Protein 9CFS (pdb70)

Radius of gyration: 19.37 Å; Cα contacts (8 Å, |Δi|>4): 186; chains: 2; bounding box: 60×43×32 Å

Secondary structure (DSSP, 8-state):
--HHHHHHHHHHHHHHHHHHHHHHHHHHHHHHHHHHHHHHHHTT-HHHHHHHHHHHHHHHHHHHHHHHHHHHHHHHHHHHHHHH-/--HHHHHHHHHHHHHHHHHHHHHHHHHHHHHHHHHHHHHHHHTT-HHHHHHHHHHHHHHHHHHHHHHHHHHHHHHHHHHHHHHH-

Nearest PDB structures (foldseek):
  6zw6-assembly1_A  TM=8.889E-01  e=9.872E-01  Nostoc punctiforme
  6zw5-assembly1_A  TM=7.108E-01  e=6.850E-01  Nostoc punctiforme
  7zcg-assembly1_A  TM=7.992E-01  e=2.316E+00  Homo sapiens
  8qhv-assembly1_0  TM=6.972E-01  e=2.050E+00  Synechocystis sp. PCC 6803
  6zw6-assembly1_A  TM=8.905E-01  e=3.122E-01  Nostoc punctiforme

Structure (mmCIF, N/CA/C/O backbone):
data_9CFS
#
_entry.id   9CFS
#
_cell.length_a   4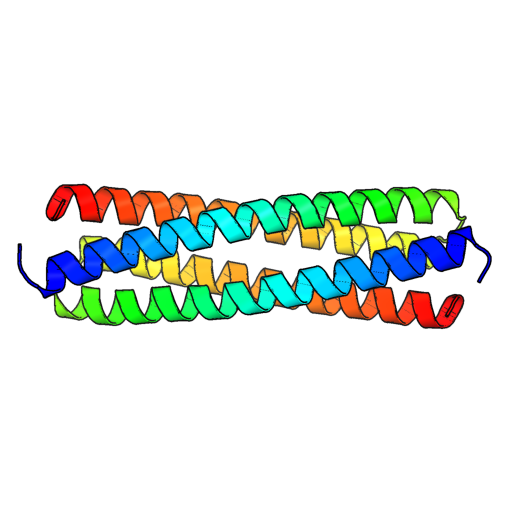3.253
_cell.length_b   43.253
_cell.length_c   84.158
_cell.angle_alpha   90.00
_cell.angle_beta   90.00
_cell.angle_gamma   120.00
#
_symmetry.space_group_name_H-M   'P 32'
#
loop_
_entity.id
_entity.type
_entity.pdbx_description
1 polymer 'Long regulatory protein rop'
2 non-polymer 'NICKEL (II) ION'
3 water water
#
loop_
_atom_site.group_PDB
_atom_site.id
_atom_site.type_symbol
_atom_site.label_atom_id
_atom_site.label_alt_id
_atom_site.label_comp_id
_atom_site.label_asym_id
_atom_site.label_entity_id
_atom_site.label_seq_id
_atom_site.pdbx_PDB_ins_code
_atom_site.Cartn_x
_atom_site.Cartn_y
_atom_site.Cartn_z
_atom_site.occupancy
_atom_site.B_iso_or_equiv
_atom_site.auth_seq_id
_atom_site.auth_comp_id
_atom_site.auth_asym_id
_atom_site.auth_atom_id
_atom_site.pdbx_PDB_model_num
ATOM 1 N N . GLY A 1 9 ? 36.936 18.244 -11.088 1.00 34.96 1 GLY A N 1
ATOM 2 C CA . GLY A 1 9 ? 35.935 18.649 -10.047 1.00 34.85 1 GLY A CA 1
ATOM 3 C C . GLY A 1 9 ? 36.424 18.445 -8.602 1.00 33.60 1 GLY A C 1
ATOM 4 O O . GLY A 1 9 ? 37.332 17.646 -8.313 1.00 34.76 1 GLY A O 1
ATOM 5 N N . THR A 1 10 ? 35.903 19.267 -7.691 1.00 29.04 2 THR A N 1
ATOM 6 C CA . THR A 1 10 ? 36.480 19.110 -6.367 1.00 28.07 2 THR A CA 1
ATOM 7 C C . THR A 1 10 ? 35.881 17.857 -5.717 1.00 26.61 2 THR A C 1
ATOM 8 O O . THR A 1 10 ? 34.831 17.321 -6.123 1.00 25.37 2 THR A O 1
ATOM 12 N N . PRO A 1 11 ? 36.528 17.309 -4.670 1.00 26.30 3 PRO A N 1
ATOM 13 C CA . PRO A 1 11 ? 35.889 16.188 -3.969 1.00 26.27 3 PRO A CA 1
ATOM 14 C C . PRO A 1 11 ? 34.478 16.567 -3.518 1.00 25.39 3 PRO A C 1
ATOM 15 O O . PRO A 1 11 ? 33.541 15.775 -3.613 1.00 24.89 3 PRO A O 1
ATOM 19 N N . GLU A 1 12 ? 34.322 17.812 -3.068 1.00 26.57 4 GLU A N 1
ATOM 20 C CA . GLU A 1 12 ? 33.034 18.236 -2.538 1.00 25.39 4 GLU A CA 1
ATOM 21 C C . GLU A 1 12 ? 31.975 18.365 -3.628 1.00 24.36 4 GLU A C 1
ATOM 22 O O . GLU A 1 12 ? 30.823 17.964 -3.414 1.00 22.88 4 GLU A O 1
ATOM 28 N N . GLU A 1 13 ? 32.383 18.922 -4.760 1.00 22.92 5 GLU A N 1
ATOM 29 C CA . GLU A 1 13 ? 31.408 19.064 -5.851 1.00 24.71 5 GLU A CA 1
ATOM 30 C C . GLU A 1 13 ? 30.955 17.684 -6.302 1.00 24.10 5 GLU A C 1
ATOM 31 O O . GLU A 1 13 ? 29.770 17.469 -6.520 1.00 23.81 5 GLU A O 1
ATOM 37 N N . LYS A 1 14 ? 31.893 16.737 -6.382 1.00 24.67 6 LYS A N 1
ATOM 38 C CA . LYS A 1 14 ? 31.589 15.384 -6.809 1.00 26.60 6 LYS A CA 1
ATOM 39 C C . LYS A 1 14 ? 30.646 14.751 -5.798 1.00 25.60 6 LYS A C 1
ATOM 40 O O . LYS A 1 14 ? 29.716 14.077 -6.176 1.00 25.14 6 LYS A O 1
ATOM 43 N N . GLN A 1 15 ? 30.843 15.079 -4.515 1.00 25.61 7 GLN A N 1
ATOM 44 C CA . GLN A 1 15 ? 30.057 14.496 -3.438 1.00 25.94 7 GLN A CA 1
ATOM 45 C C . GLN A 1 15 ? 28.631 15.004 -3.588 1.00 23.07 7 GLN A C 1
ATOM 46 O O . GLN A 1 15 ? 27.688 14.225 -3.505 1.00 25.77 7 GLN A O 1
ATOM 52 N N . ALA A 1 16 ? 28.491 16.320 -3.821 1.00 23.29 8 ALA A N 1
ATOM 53 C CA . ALA A 1 16 ? 27.149 16.888 -3.913 1.00 21.49 8 ALA A CA 1
ATOM 54 C C . ALA A 1 16 ? 26.404 16.365 -5.141 1.00 21.48 8 ALA A C 1
ATOM 55 O O . ALA A 1 16 ? 25.189 16.157 -5.061 1.00 19.83 8 ALA A O 1
ATOM 57 N N . LEU A 1 17 ? 27.130 16.114 -6.251 1.00 22.27 9 LEU A N 1
ATOM 58 C CA . LEU A 1 17 ? 26.564 15.553 -7.470 1.00 23.11 9 LEU A CA 1
ATOM 59 C C . LEU A 1 17 ? 25.951 14.198 -7.132 1.00 23.64 9 LEU A C 1
ATOM 60 O O . LEU A 1 17 ? 24.810 13.919 -7.492 1.00 22.99 9 LEU A O 1
ATOM 65 N N . GLN A 1 18 ? 26.711 13.375 -6.382 1.00 23.61 10 GLN A N 1
ATOM 66 C CA . GLN A 1 18 ? 26.246 12.039 -6.052 1.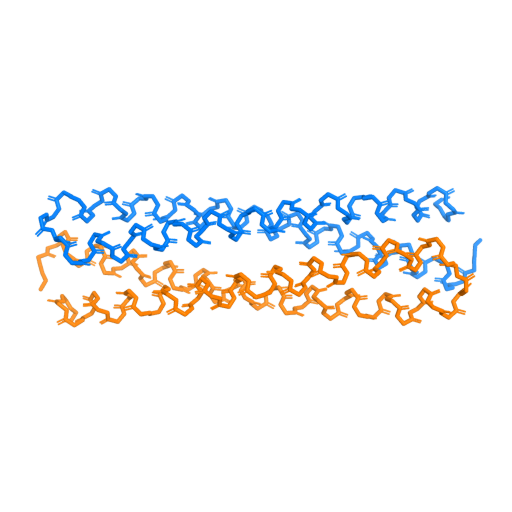00 24.11 10 GLN A CA 1
ATOM 67 C C . GLN A 1 18 ? 25.083 12.095 -5.066 1.00 22.14 10 GLN A C 1
ATOM 68 O O . GLN A 1 18 ? 24.188 11.229 -5.181 1.00 22.21 10 GLN A O 1
ATOM 74 N N . MET A 1 19 ? 25.095 13.069 -4.124 1.00 21.15 11 MET A N 1
ATOM 75 C CA . MET A 1 19 ? 23.977 13.194 -3.187 1.00 22.29 11 MET A CA 1
ATOM 76 C C . MET A 1 19 ? 22.721 13.531 -4.015 1.00 20.98 11 MET A C 1
ATOM 77 O O . MET A 1 19 ? 21.633 13.008 -3.766 1.00 22.29 11 MET A O 1
ATOM 82 N N . ALA A 1 20 ? 22.877 14.383 -5.030 1.00 20.30 12 ALA A N 1
ATOM 83 C CA . ALA A 1 20 ? 21.693 14.779 -5.816 1.00 19.44 12 ALA A CA 1
ATOM 84 C C . ALA A 1 20 ? 21.143 13.573 -6.571 1.00 19.01 12 ALA A C 1
ATOM 85 O O . ALA A 1 20 ? 19.923 13.363 -6.701 1.00 20.15 12 ALA A O 1
ATOM 87 N N . LYS A 1 21 ? 22.032 12.718 -7.047 1.00 19.66 13 LYS A N 1
ATOM 88 C CA . LYS A 1 21 ? 21.556 11.577 -7.819 1.00 21.87 13 LYS A CA 1
ATOM 89 C C . LYS A 1 21 ? 20.838 10.577 -6.925 1.00 21.13 13 LYS A C 1
ATOM 90 O O . LYS A 1 21 ? 19.795 10.015 -7.301 1.00 20.39 13 LYS A O 1
ATOM 96 N N . GLN A 1 22 ? 21.359 10.398 -5.711 1.00 22.31 14 GLN A N 1
ATOM 97 C CA . GLN A 1 22 ? 20.665 9.558 -4.733 1.00 23.21 14 GLN A CA 1
ATOM 98 C C . GLN A 1 22 ? 19.279 10.071 -4.309 1.00 21.81 14 GLN A C 1
ATOM 99 O O . GLN A 1 22 ? 18.332 9.257 -4.106 1.00 22.44 14 GLN A O 1
ATOM 102 N N . ILE A 1 23 ? 19.108 11.380 -4.185 1.00 21.11 15 ILE A N 1
ATOM 103 C CA . ILE A 1 23 ? 17.833 11.985 -3.768 1.00 20.26 15 ILE A CA 1
ATOM 104 C C . ILE A 1 23 ? 16.842 11.700 -4.898 1.00 19.90 15 ILE A C 1
ATOM 105 O O . ILE A 1 23 ? 15.681 11.352 -4.607 1.00 18.43 15 ILE A O 1
ATOM 110 N N . LYS A 1 24 ? 17.310 11.801 -6.165 1.00 21.80 16 LYS A N 1
ATOM 111 C CA . LYS A 1 24 ? 16.422 11.617 -7.324 1.00 21.16 16 LYS A CA 1
ATOM 112 C C . LYS A 1 24 ? 15.937 10.174 -7.360 1.00 22.16 16 LYS A C 1
ATOM 113 O O . LYS A 1 24 ? 14.769 9.923 -7.602 1.00 21.78 16 LYS A O 1
ATOM 119 N N . GLN A 1 25 ? 16.823 9.234 -7.044 1.00 22.52 17 GLN A N 1
ATOM 120 C CA . GLN A 1 25 ? 16.497 7.822 -7.041 1.00 25.10 17 GLN A CA 1
ATOM 121 C C . GLN A 1 25 ? 15.470 7.543 -5.978 1.00 22.65 17 GLN A C 1
ATOM 122 O O . GLN A 1 25 ? 14.452 6.847 -6.257 1.00 24.09 17 GLN A O 1
ATOM 128 N N . GLN A 1 26 ? 15.758 8.002 -4.756 1.00 23.35 18 GLN A N 1
ATOM 129 C CA . GLN A 1 26 ? 14.814 7.731 -3.684 1.00 24.00 18 GLN A CA 1
ATOM 130 C C . GLN A 1 26 ? 13.463 8.396 -3.998 1.00 22.42 18 GLN A C 1
ATOM 131 O O . GLN A 1 26 ? 12.401 7.804 -3.755 1.00 23.37 18 GLN A O 1
ATOM 137 N N . ALA A 1 27 ? 13.456 9.600 -4.603 1.00 22.69 19 ALA A N 1
ATOM 138 C CA . ALA A 1 27 ? 12.202 10.261 -4.975 1.00 21.45 19 ALA A CA 1
ATOM 139 C C . ALA A 1 27 ? 11.388 9.393 -5.947 1.00 21.57 19 ALA A C 1
ATOM 140 O O . ALA A 1 27 ? 10.168 9.273 -5.785 1.00 19.61 19 ALA A O 1
ATOM 142 N N . GLN A 1 28 ? 12.056 8.783 -6.930 1.00 23.61 20 GLN A N 1
ATOM 143 C CA . GLN A 1 28 ? 11.419 7.912 -7.920 1.00 24.62 20 GLN A CA 1
ATOM 144 C C . GLN A 1 28 ? 10.749 6.740 -7.211 1.00 23.92 20 GLN A C 1
ATOM 145 O O . GLN A 1 28 ? 9.588 6.414 -7.516 1.00 22.61 20 GLN A O 1
ATOM 151 N N . GLU A 1 29 ? 11.483 6.142 -6.272 1.00 22.68 21 GLU A N 1
ATOM 152 C CA . GLU A 1 29 ? 11.014 4.976 -5.527 1.00 24.60 21 GLU A CA 1
ATOM 153 C C . GLU A 1 29 ? 9.779 5.302 -4.697 1.00 24.24 21 GLU A C 1
ATOM 154 O O . GLU A 1 29 ? 8.814 4.529 -4.672 1.00 23.09 21 GLU A O 1
ATOM 160 N N . ILE A 1 30 ? 9.823 6.447 -4.002 1.00 22.43 22 ILE A N 1
ATOM 161 C CA . ILE A 1 30 ? 8.683 6.860 -3.188 1.00 21.55 22 ILE A CA 1
ATOM 162 C C . ILE A 1 30 ? 7.479 7.141 -4.077 1.00 23.60 22 ILE A C 1
ATOM 163 O O . ILE A 1 30 ? 6.347 6.785 -3.749 1.00 23.08 22 ILE A O 1
ATOM 168 N N . GLN A 1 31 ? 7.706 7.828 -5.193 1.00 21.71 23 GLN A N 1
ATOM 169 C CA . GLN A 1 31 ? 6.569 8.061 -6.102 1.00 22.40 23 GLN A CA 1
ATOM 170 C C . GLN A 1 31 ? 5.852 6.782 -6.551 1.00 23.81 23 GLN A C 1
ATOM 171 O O . GLN A 1 31 ? 4.611 6.738 -6.526 1.00 23.36 23 GLN A O 1
ATOM 177 N N . LYS A 1 32 ? 6.590 5.753 -6.955 1.00 22.88 24 LYS A N 1
ATOM 178 C CA . LYS A 1 32 ? 5.980 4.488 -7.360 1.00 26.11 24 LYS A CA 1
ATOM 179 C C . LYS A 1 32 ? 5.135 3.956 -6.198 1.00 25.17 24 LYS A C 1
ATOM 180 O O . LYS A 1 32 ? 4.092 3.341 -6.394 1.00 24.16 24 LYS A O 1
ATOM 186 N N . GLN A 1 33 ? 5.684 4.081 -4.989 1.00 22.90 25 GLN A N 1
ATOM 187 C CA . GLN A 1 33 ? 5.057 3.492 -3.822 1.00 23.72 25 GLN A CA 1
ATOM 188 C C . GLN A 1 33 ? 3.722 4.149 -3.562 1.00 22.76 25 GLN A C 1
ATOM 189 O O . GLN A 1 33 ? 2.720 3.479 -3.233 1.00 22.18 25 GLN A O 1
ATOM 195 N N . THR A 1 34 ? 3.712 5.458 -3.779 1.00 21.27 26 THR A N 1
ATOM 196 C CA . THR A 1 34 ? 2.509 6.266 -3.603 1.00 23.04 26 THR A CA 1
ATOM 197 C C . THR A 1 34 ? 1.456 5.853 -4.626 1.00 23.19 26 THR A C 1
ATOM 198 O O . THR A 1 34 ? 0.259 5.869 -4.307 1.00 24.69 26 THR A O 1
ATOM 202 N N . GLU A 1 35 ? 1.891 5.454 -5.842 1.00 23.04 27 GLU A N 1
ATOM 203 C CA . GLU A 1 35 ? 0.952 5.046 -6.878 1.00 25.39 27 GLU A CA 1
ATOM 204 C C . GLU A 1 35 ? 0.260 3.746 -6.461 1.00 24.96 27 GLU A C 1
ATOM 205 O O . GLU A 1 35 ? -0.972 3.602 -6.607 1.00 23.60 27 GLU A O 1
ATOM 211 N N . GLU A 1 36 ? 1.047 2.820 -5.884 1.00 21.98 28 GLU A N 1
ATOM 212 C CA . GLU A 1 36 ? 0.591 1.481 -5.496 1.00 26.06 28 GLU A CA 1
ATOM 213 C C . GLU A 1 36 ? -0.379 1.611 -4.323 1.00 24.54 28 GLU A C 1
ATOM 214 O O . GLU A 1 36 ? -1.393 0.921 -4.271 1.00 23.00 28 GLU A O 1
ATOM 220 N N . LEU A 1 37 ? -0.030 2.505 -3.400 1.00 22.51 29 LEU A N 1
ATOM 221 C CA . LEU A 1 37 ? -0.875 2.756 -2.240 1.00 20.70 29 LEU A CA 1
ATOM 222 C C . LEU A 1 37 ? -2.205 3.332 -2.692 1.00 20.10 29 LEU A C 1
ATOM 223 O O . LEU A 1 37 ? -3.223 2.946 -2.119 1.00 19.03 29 LEU A O 1
ATOM 228 N N . LEU A 1 38 ? -2.221 4.304 -3.649 1.00 20.07 30 LEU A N 1
ATOM 229 C CA . LEU A 1 38 ? -3.511 4.835 -4.110 1.00 23.05 30 LEU A CA 1
ATOM 230 C C . LEU A 1 38 ? -4.366 3.703 -4.680 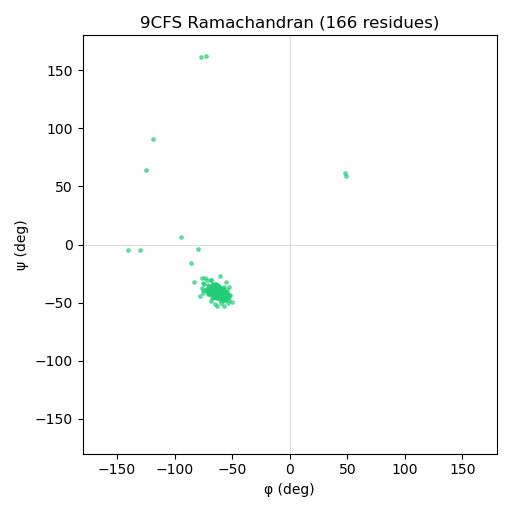1.00 21.50 30 LEU A C 1
ATOM 231 O O . LEU A 1 38 ? -5.595 3.609 -4.445 1.00 23.39 30 LEU A O 1
ATOM 236 N N . LYS A 1 39 ? -3.702 2.803 -5.408 1.00 22.69 31 LYS A N 1
ATOM 237 C CA . LYS A 1 39 ? -4.435 1.706 -6.038 1.00 22.59 31 LYS A CA 1
ATOM 238 C C . LYS A 1 39 ? -5.111 0.870 -4.957 1.00 23.14 31 LYS A C 1
ATOM 239 O O . LYS A 1 39 ? -6.263 0.494 -5.154 1.00 24.67 31 LYS A O 1
ATOM 245 N N . LYS A 1 40 ? -4.373 0.538 -3.907 1.00 21.79 32 LYS A N 1
ATOM 246 C CA . LYS A 1 40 ? -4.848 -0.225 -2.762 1.00 20.27 32 LYS A CA 1
ATOM 247 C C . LYS A 1 40 ? -6.032 0.499 -2.116 1.00 20.27 32 LYS A C 1
ATOM 248 O O . LYS A 1 40 ? -6.997 -0.145 -1.723 1.00 20.09 32 LYS A O 1
ATOM 254 N N . VAL A 1 41 ? -5.987 1.838 -2.010 1.00 18.72 33 VAL A N 1
ATOM 255 C CA . VAL A 1 41 ? -7.095 2.532 -1.355 1.00 20.09 33 VAL A CA 1
ATOM 256 C C . VAL A 1 41 ? -8.368 2.471 -2.215 1.00 21.72 33 VAL A C 1
ATOM 257 O O . VAL A 1 41 ? -9.487 2.212 -1.736 1.00 24.30 33 VAL A O 1
ATOM 261 N N . GLN A 1 42 ? -8.177 2.654 -3.518 1.00 21.63 34 GLN A N 1
ATOM 262 C CA . GLN A 1 42 ? -9.237 2.480 -4.505 1.00 23.49 34 GLN A CA 1
ATOM 263 C C . GLN A 1 42 ? -9.877 1.107 -4.338 1.00 23.76 34 GLN A C 1
ATOM 264 O O . GLN A 1 42 ? -11.106 1.043 -4.317 1.00 25.17 34 GLN A O 1
ATOM 270 N N . GLU A 1 43 ? -9.039 0.072 -4.229 1.00 22.13 35 GLU A N 1
ATOM 271 C CA . GLU A 1 43 ? -9.535 -1.300 -4.152 1.00 23.76 35 GLU A CA 1
ATOM 272 C C . GLU A 1 43 ? -10.400 -1.430 -2.901 1.00 25.38 35 GLU A C 1
ATOM 273 O O . GLU A 1 43 ? -11.465 -2.081 -2.893 1.00 24.27 35 GLU A O 1
ATOM 279 N N . LEU A 1 44 ? -9.869 -0.884 -1.805 1.00 22.53 36 LEU A N 1
ATOM 280 C CA . LEU A 1 44 ? -10.552 -1.093 -0.541 1.00 23.37 36 LEU A CA 1
ATOM 281 C C . LEU A 1 44 ? -11.882 -0.370 -0.593 1.00 25.97 36 LEU A C 1
ATOM 282 O O . LEU A 1 44 ? -12.901 -0.895 -0.128 1.00 25.91 36 LEU A O 1
ATOM 287 N N . LEU A 1 45 ? -11.860 0.845 -1.174 1.00 24.25 37 LEU A N 1
ATOM 288 C CA . LEU A 1 45 ? -13.056 1.656 -1.348 1.00 27.82 37 LEU A CA 1
ATOM 289 C C . LEU A 1 45 ? -14.153 0.894 -2.099 1.00 31.35 37 LEU A C 1
ATOM 290 O O . LEU A 1 45 ? -15.316 0.853 -1.653 1.00 31.37 37 LEU A O 1
ATOM 295 N N . LYS A 1 46 ? -13.765 0.219 -3.200 1.00 31.09 38 LYS A N 1
ATOM 296 C CA . LYS A 1 46 ? -14.718 -0.537 -3.985 1.00 33.90 38 LYS A CA 1
ATOM 297 C C . LYS A 1 46 ? -15.377 -1.606 -3.115 1.00 32.70 38 LYS A C 1
ATOM 298 O O . LYS A 1 46 ? -16.601 -1.796 -3.218 1.00 32.08 38 LYS A O 1
ATOM 304 N N . LYS A 1 47 ? -14.557 -2.312 -2.317 1.00 29.00 39 LYS A N 1
ATOM 305 C CA . LYS A 1 47 ? -15.077 -3.363 -1.463 1.00 30.48 39 LYS A CA 1
ATOM 306 C C . LYS A 1 47 ? -16.008 -2.774 -0.402 1.00 30.66 39 LYS A C 1
ATOM 307 O O . LYS A 1 47 ? -17.026 -3.378 -0.078 1.00 30.29 39 LYS A O 1
ATOM 313 N N . LEU A 1 48 ? -15.677 -1.600 0.157 1.00 28.33 40 LEU A N 1
ATOM 314 C CA . LEU A 1 48 ? -16.500 -1.163 1.283 1.00 27.85 40 LEU A CA 1
ATOM 315 C C . LEU A 1 48 ? -17.853 -0.648 0.795 1.00 31.48 40 LEU A C 1
ATOM 316 O O . LEU A 1 48 ? -18.845 -0.686 1.544 1.00 29.13 40 LEU A O 1
ATOM 321 N N . HIS A 1 49 ? -17.847 -0.038 -0.396 1.00 30.55 41 HIS A N 1
ATOM 322 C CA . HIS A 1 49 ? -19.087 0.337 -1.061 1.00 37.75 41 HIS A CA 1
ATOM 323 C C . HIS A 1 49 ? -19.979 -0.875 -1.365 1.00 39.44 41 HIS A C 1
ATOM 324 O O . HIS A 1 49 ? -21.196 -0.739 -1.534 1.00 38.43 41 HIS A O 1
ATOM 331 N N . GLN A 1 50 ? -19.379 -2.056 -1.540 1.00 39.70 42 GLN A N 1
ATOM 332 C CA . GLN A 1 50 ? -20.183 -3.204 -1.920 1.00 43.50 42 GLN A CA 1
ATOM 333 C C . GLN A 1 50 ? -20.749 -3.837 -0.663 1.00 42.67 42 GLN A C 1
ATOM 334 O O . GLN A 1 50 ? -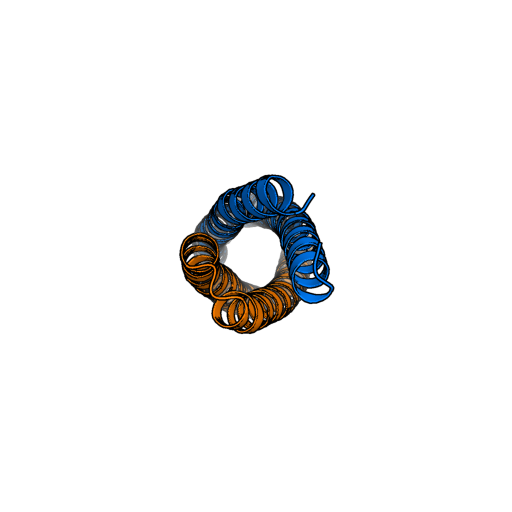21.677 -4.635 -0.755 1.00 43.01 42 GLN A O 1
ATOM 340 N N . LEU A 1 51 ? -20.164 -3.465 0.488 1.00 41.27 43 LEU A N 1
ATOM 341 C CA . LEU A 1 51 ? -20.451 -4.115 1.761 1.00 39.34 43 LEU A CA 1
ATOM 342 C C . LEU A 1 51 ? -21.535 -3.390 2.541 1.00 44.62 43 LEU A C 1
ATOM 343 O O . LEU A 1 51 ? -21.779 -3.749 3.701 1.00 46.62 43 LEU A O 1
ATOM 348 N N . GLY A 1 52 ? -22.158 -2.372 1.938 1.00 44.57 44 GLY A N 1
ATOM 349 C CA . GLY A 1 52 ? -23.140 -1.637 2.710 1.00 44.99 44 GLY A CA 1
ATOM 350 C C . GLY A 1 52 ? -22.536 -1.283 4.070 1.00 43.98 44 GLY A C 1
ATOM 351 O O . GLY A 1 52 ? -22.994 -1.739 5.128 1.00 47.05 44 GLY A O 1
ATOM 352 N N . ALA A 1 53 ? -21.452 -0.506 3.992 1.00 41.97 45 ALA A N 1
ATOM 353 C CA . ALA A 1 53 ? -20.688 -0.072 5.152 1.00 40.11 45 ALA A CA 1
ATOM 354 C C . ALA A 1 53 ? -20.575 1.456 5.162 1.00 37.87 45 ALA A C 1
ATOM 355 O O . ALA A 1 53 ? -19.452 1.929 5.115 1.00 42.22 45 ALA A O 1
ATOM 357 N N . PRO A 1 54 ? -21.666 2.252 5.289 1.00 37.15 46 PRO A N 1
ATOM 358 C CA . PRO A 1 54 ? -21.603 3.705 5.078 1.00 34.74 46 PRO A CA 1
ATOM 359 C C . PRO A 1 54 ? -20.543 4.444 5.894 1.00 32.22 46 PRO A C 1
ATOM 360 O O . PRO A 1 54 ? -19.798 5.274 5.337 1.00 28.76 46 PRO A O 1
ATOM 364 N N . GLU A 1 55 ? -20.422 4.097 7.194 1.00 30.17 47 GLU A N 1
ATOM 365 C CA . GLU A 1 55 ? -19.476 4.840 8.031 1.00 30.48 47 GLU A CA 1
ATOM 366 C C . GLU A 1 55 ? -18.021 4.512 7.708 1.00 28.05 47 GLU A C 1
ATOM 367 O O . GLU A 1 55 ? -17.175 5.410 7.664 1.00 27.61 47 GLU A O 1
ATOM 373 N N . MET A 1 56 ? -17.730 3.240 7.414 1.00 27.96 48 MET A N 1
ATOM 374 C CA . MET A 1 56 ? -16.420 2.882 6.877 1.00 25.73 48 MET A CA 1
ATOM 375 C C . MET A 1 56 ? -16.150 3.525 5.514 1.00 27.22 48 MET A C 1
ATOM 376 O O . MET A 1 56 ? -15.043 3.944 5.245 1.00 24.47 48 MET A O 1
ATOM 381 N N . ALA A 1 57 ? -17.139 3.481 4.617 1.00 25.42 49 ALA A N 1
ATOM 382 C CA . ALA A 1 57 ? -16.968 4.091 3.312 1.00 24.72 49 ALA A CA 1
ATOM 383 C C . ALA A 1 57 ? -16.599 5.570 3.405 1.00 24.43 49 ALA A C 1
ATOM 384 O O . ALA A 1 57 ? -15.798 6.062 2.608 1.00 22.50 49 ALA A O 1
ATOM 386 N N . LYS A 1 58 ? -17.242 6.270 4.322 1.00 23.80 50 LYS A N 1
ATOM 387 C CA . LYS A 1 58 ? -16.981 7.682 4.506 1.00 25.73 50 LYS A CA 1
ATOM 388 C C . LYS A 1 58 ? -15.509 7.893 4.874 1.00 23.94 50 LYS A C 1
ATOM 389 O O . LYS A 1 58 ? -14.849 8.716 4.256 1.00 24.27 50 LYS A O 1
ATOM 395 N N . ILE A 1 59 ? -14.922 7.084 5.784 1.00 23.07 51 ILE A N 1
ATOM 396 C CA . ILE A 1 59 ? -13.542 7.358 6.163 1.00 22.99 51 ILE A CA 1
ATOM 397 C C . ILE A 1 59 ? -12.615 6.878 5.043 1.00 21.30 51 ILE A C 1
ATOM 398 O O . ILE A 1 59 ? -11.565 7.479 4.866 1.00 20.65 51 ILE A O 1
ATOM 403 N N . ALA A 1 60 ? -13.047 5.836 4.289 1.00 22.71 52 ALA A N 1
ATOM 404 C CA . ALA A 1 60 ? -12.283 5.316 3.139 1.00 21.96 52 ALA A CA 1
ATOM 405 C C . ALA A 1 60 ? -12.171 6.371 2.022 1.00 22.07 52 ALA A C 1
ATOM 406 O O . ALA A 1 60 ? -11.111 6.576 1.436 1.00 22.29 52 ALA A O 1
ATOM 408 N N . GLU A 1 61 ? -13.205 7.177 1.865 1.00 23.72 53 GLU A N 1
ATOM 409 C CA . GLU A 1 61 ? -13.157 8.225 0.851 1.00 24.41 53 GLU A CA 1
ATOM 410 C C . GLU A 1 61 ? -12.274 9.384 1.292 1.00 23.79 53 GLU A C 1
ATOM 411 O O . GLU A 1 61 ? -11.571 9.964 0.457 1.00 22.57 53 GLU A O 1
ATOM 417 N N . GLU A 1 62 ? -12.294 9.780 2.562 1.00 26.53 54 GLU A N 1
ATOM 418 C CA . GLU A 1 62 ? -11.295 10.700 3.076 1.00 28.14 54 GLU A CA 1
ATOM 419 C C . GLU A 1 62 ? -9.884 10.103 2.977 1.00 27.17 54 GLU A C 1
ATOM 420 O O . GLU A 1 62 ? -8.973 10.833 2.583 1.00 24.45 54 GLU A O 1
ATOM 426 N N . LEU A 1 63 ? -9.724 8.790 3.210 1.00 24.35 55 LEU A N 1
ATOM 427 C CA . LEU A 1 63 ? -8.398 8.202 3.043 1.00 23.07 55 LEU A CA 1
ATOM 428 C C . LEU A 1 63 ? -7.930 8.293 1.588 1.00 21.24 55 LEU A C 1
ATOM 429 O O . LEU A 1 63 ? -6.726 8.515 1.355 1.00 22.46 55 LEU A O 1
ATOM 434 N N . HIS A 1 64 ? -8.845 8.171 0.631 1.00 21.25 56 HIS A N 1
ATOM 435 C CA . HIS A 1 64 ? -8.501 8.219 -0.793 1.00 20.88 56 HIS A CA 1
ATOM 436 C C . HIS A 1 64 ? -8.054 9.650 -1.115 1.00 20.21 56 HIS A C 1
ATOM 437 O O . HIS A 1 64 ? -7.024 9.821 -1.760 1.00 19.99 56 HIS A O 1
ATOM 444 N N . LYS A 1 65 ? -8.690 10.671 -0.528 1.00 21.07 57 LYS A N 1
ATOM 445 C CA . LYS A 1 65 ? -8.217 12.050 -0.721 1.00 23.05 57 LYS A CA 1
ATOM 446 C C . LYS A 1 65 ? -6.791 12.212 -0.161 1.00 22.53 57 LYS A C 1
ATOM 447 O O . LYS A 1 65 ? -5.921 12.803 -0.785 1.00 19.00 57 LYS A O 1
ATOM 453 N N . HIS A 1 66 ? -6.510 11.632 1.016 1.00 22.34 58 HIS A N 1
ATOM 454 C CA . HIS A 1 66 ? -5.142 11.656 1.514 1.00 22.31 58 HIS A CA 1
ATOM 455 C C . HIS A 1 66 ? -4.143 10.888 0.641 1.00 20.3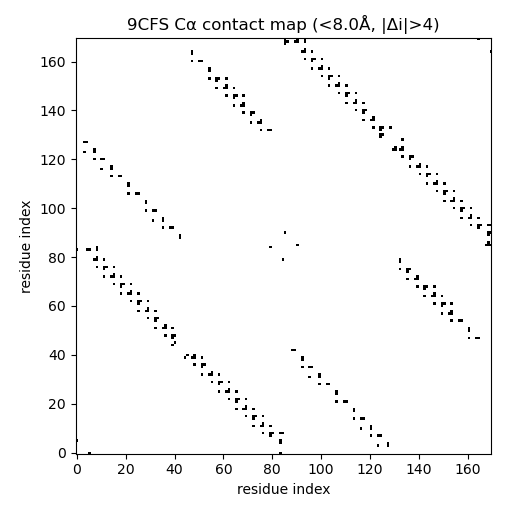0 58 HIS A C 1
ATOM 456 O O . HIS A 1 66 ? -2.979 11.296 0.517 1.00 18.53 58 HIS A O 1
ATOM 463 N N . ALA A 1 67 ? -4.562 9.769 0.045 1.00 18.96 59 ALA A N 1
ATOM 464 C CA . ALA A 1 67 ? -3.665 9.052 -0.843 1.00 18.78 59 ALA A CA 1
ATOM 465 C C . ALA A 1 67 ? -3.375 9.936 -2.067 1.00 20.39 59 ALA A C 1
ATOM 466 O O . ALA A 1 67 ? -2.252 9.986 -2.580 1.00 19.66 59 ALA A O 1
ATOM 468 N N . GLU A 1 68 ? -4.433 10.548 -2.641 1.00 20.19 60 GLU A N 1
ATOM 469 C CA . GLU A 1 68 ? -4.169 11.550 -3.698 1.00 21.71 60 GLU A CA 1
ATOM 470 C C . GLU A 1 68 ? -3.182 12.670 -3.293 1.00 22.07 60 GLU A C 1
ATOM 471 O O . GLU A 1 68 ? -2.295 12.995 -4.119 1.00 20.31 60 GLU A O 1
ATOM 474 N N . ALA A 1 69 ? -3.344 13.281 -2.088 1.00 22.60 61 ALA A N 1
ATOM 475 C CA . ALA A 1 69 ? -2.409 14.290 -1.615 1.00 22.75 61 ALA A CA 1
ATOM 476 C C . ALA A 1 69 ? -0.959 13.789 -1.521 1.00 22.61 61 ALA A C 1
ATOM 477 O O . ALA A 1 69 ? -0.001 14.467 -1.914 1.00 21.66 61 ALA A O 1
ATOM 479 N N . LEU A 1 70 ? -0.795 12.542 -1.065 1.00 21.13 62 LEU A N 1
ATOM 480 C CA . LEU A 1 70 ? 0.512 11.930 -0.919 1.00 19.41 62 LEU A CA 1
ATOM 481 C C . LEU A 1 70 ? 1.157 11.679 -2.275 1.00 19.88 62 LEU A C 1
ATOM 482 O O . LEU A 1 70 ? 2.337 12.045 -2.449 1.00 19.39 62 LEU A O 1
ATOM 487 N N . LYS A 1 71 ? 0.411 11.079 -3.220 1.00 20.64 63 LYS A N 1
ATOM 488 C CA . LYS A 1 71 ? 0.966 10.860 -4.550 1.00 20.52 63 LYS A CA 1
ATOM 489 C C . LYS A 1 71 ? 1.338 12.246 -5.124 1.00 19.13 63 LYS A C 1
ATOM 490 O O . LYS A 1 71 ? 2.384 12.390 -5.761 1.00 20.91 63 LYS A O 1
ATOM 496 N N . GLN A 1 72 ? 0.501 13.287 -4.989 1.00 18.86 64 GLN A N 1
ATOM 497 C CA . GLN A 1 72 ? 0.764 14.607 -5.539 1.00 19.85 64 GLN A CA 1
ATOM 498 C C . GLN A 1 72 ? 2.044 15.167 -4.923 1.00 18.67 64 GLN A C 1
ATOM 499 O O . GLN A 1 72 ? 2.884 15.698 -5.622 1.00 19.66 64 GLN A O 1
ATOM 505 N N . ALA A 1 73 ? 2.173 15.098 -3.599 1.00 20.66 65 ALA A N 1
ATOM 506 C CA . ALA A 1 73 ? 3.393 15.612 -2.959 1.00 20.46 65 ALA A CA 1
ATOM 507 C C . ALA A 1 73 ? 4.637 14.870 -3.483 1.00 20.39 65 ALA A C 1
ATOM 508 O O . ALA A 1 73 ? 5.705 15.530 -3.565 1.00 20.59 65 ALA A O 1
ATOM 510 N N . ALA A 1 74 ? 4.547 13.551 -3.726 1.00 19.69 66 ALA A N 1
ATOM 511 C CA . ALA A 1 74 ? 5.679 12.779 -4.189 1.00 18.63 66 ALA A CA 1
ATOM 512 C C . ALA A 1 74 ? 6.046 13.271 -5.589 1.00 19.81 66 ALA A C 1
ATOM 513 O O . ALA A 1 74 ? 7.216 13.282 -6.000 1.00 19.99 66 ALA A O 1
ATOM 515 N N . GLU A 1 75 ? 5.010 13.544 -6.415 1.00 20.05 67 GLU A N 1
ATOM 516 C CA . GLU A 1 75 ? 5.323 13.943 -7.782 1.00 21.56 67 GLU A CA 1
ATOM 517 C C . GLU A 1 75 ? 5.990 15.299 -7.772 1.00 21.73 67 GLU A C 1
ATOM 518 O O . GLU A 1 75 ? 6.867 15.546 -8.619 1.00 20.34 67 GLU A O 1
ATOM 524 N N . GLU A 1 76 ? 5.560 16.173 -6.836 1.00 20.21 68 GLU A N 1
ATOM 525 C CA . GLU A 1 76 ? 6.097 17.516 -6.837 1.00 21.06 68 GLU A CA 1
ATOM 526 C C . GLU A 1 76 ? 7.574 17.468 -6.425 1.00 21.19 68 GLU A C 1
ATOM 527 O O . GLU A 1 76 ? 8.426 18.136 -7.039 1.00 20.59 68 GLU A O 1
ATOM 533 N N . PHE A 1 77 ? 7.852 16.649 -5.407 1.00 20.01 69 PHE A N 1
ATOM 534 C CA . PHE A 1 77 ? 9.221 16.430 -4.935 1.00 19.10 69 PHE A CA 1
ATOM 535 C C . PHE A 1 77 ? 10.083 15.930 -6.081 1.00 21.41 69 PHE A C 1
ATOM 536 O O . PHE A 1 77 ? 11.151 16.522 -6.368 1.00 20.73 69 PHE A O 1
ATOM 544 N N . TYR A 1 78 ? 9.625 14.857 -6.749 1.00 20.59 70 TYR A N 1
ATOM 545 C CA . TYR A 1 78 ? 10.374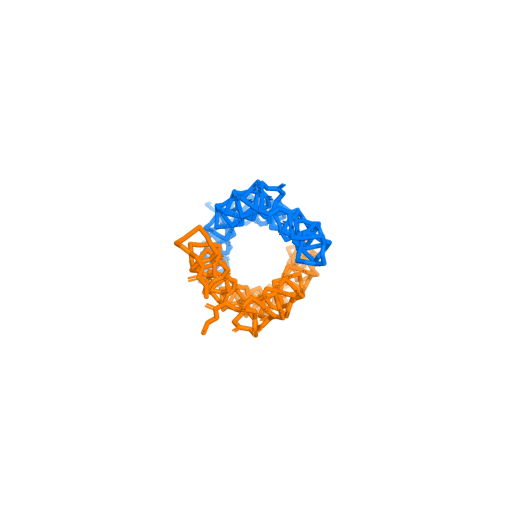 14.332 -7.868 1.00 21.57 70 TYR A CA 1
ATOM 546 C C . TYR A 1 78 ? 10.719 15.384 -8.929 1.00 22.04 70 TYR A C 1
ATOM 547 O O . TYR A 1 78 ? 11.878 15.428 -9.371 1.00 20.57 70 TYR A O 1
ATOM 556 N N . LYS A 1 79 ? 9.785 16.251 -9.312 1.00 21.02 71 LYS A N 1
ATOM 557 C CA . LYS A 1 79 ? 10.058 17.343 -10.264 1.00 22.87 71 LYS A CA 1
ATOM 558 C C . LYS A 1 79 ? 11.309 18.170 -9.896 1.00 21.52 71 LYS A C 1
ATOM 559 O O . LYS A 1 79 ? 12.173 18.452 -10.745 1.00 21.17 71 LYS A O 1
ATOM 565 N N . HIS A 1 80 ? 11.377 18.606 -8.624 1.00 22.31 72 HIS A N 1
ATOM 566 C CA . HIS A 1 80 ? 12.473 19.422 -8.111 1.00 20.86 72 HIS A CA 1
ATOM 567 C C . HIS A 1 80 ? 13.747 18.595 -7.914 1.00 21.07 72 HIS A C 1
ATOM 568 O O . HIS A 1 80 ? 14.879 19.108 -8.066 1.00 20.39 72 HIS A O 1
ATOM 575 N N . ALA A 1 81 ? 13.569 17.303 -7.638 1.00 19.10 73 ALA A N 1
ATOM 576 C CA . ALA A 1 81 ? 14.748 16.447 -7.467 1.00 21.66 73 ALA A CA 1
ATOM 577 C C . ALA A 1 81 ? 15.447 16.286 -8.809 1.00 21.54 73 ALA A C 1
ATOM 578 O O . ALA A 1 81 ? 16.668 16.367 -8.875 1.00 21.27 73 ALA A O 1
ATOM 580 N N . GLU A 1 82 ? 14.643 16.147 -9.878 1.00 22.10 74 GLU A N 1
ATOM 581 C CA . GLU A 1 82 ? 15.167 16.079 -11.233 1.00 24.41 74 GLU A CA 1
ATOM 582 C C . GLU A 1 82 ? 15.842 17.400 -11.584 1.00 23.78 74 GLU A C 1
ATOM 583 O O . GLU A 1 82 ? 16.916 17.375 -12.162 1.00 22.59 74 GLU A O 1
ATOM 589 N N . GLU A 1 83 ? 15.246 18.524 -11.177 1.00 21.55 75 GLU A N 1
ATOM 590 C CA . GLU A 1 83 ? 15.785 19.827 -11.519 1.00 22.48 75 GLU A CA 1
ATOM 591 C C . GLU A 1 83 ? 17.149 20.011 -10.827 1.00 20.72 75 GLU A C 1
ATOM 592 O O . GLU A 1 83 ? 18.111 20.483 -11.466 1.00 22.07 75 GLU A O 1
ATOM 598 N N . LEU A 1 84 ? 17.268 19.526 -9.597 1.00 18.44 76 LEU A N 1
ATOM 599 C CA . LEU A 1 84 ? 18.485 19.682 -8.789 1.00 19.75 76 LEU A CA 1
ATOM 600 C C . LEU A 1 84 ? 19.571 18.778 -9.400 1.00 21.78 76 LEU A C 1
ATOM 601 O O . LEU A 1 84 ? 20.707 19.220 -9.572 1.00 20.03 76 LEU A O 1
ATOM 606 N N . HIS A 1 85 ? 19.209 17.567 -9.819 1.00 21.28 77 HIS A N 1
ATOM 607 C CA . HIS A 1 85 ? 20.146 16.658 -10.439 1.00 21.27 77 HIS A CA 1
ATOM 608 C C . HIS A 1 85 ? 20.682 17.237 -11.773 1.00 22.45 77 HIS A C 1
ATOM 609 O O . HIS A 1 85 ? 21.883 17.175 -12.108 1.00 22.28 77 HIS A O 1
ATOM 616 N N . LYS A 1 86 ? 19.766 17.800 -12.575 1.00 22.09 78 LYS A N 1
ATOM 617 C CA . LYS A 1 86 ? 20.117 18.434 -13.830 1.00 23.48 78 LYS A CA 1
ATOM 618 C C . LYS A 1 86 ? 21.172 19.535 -13.658 1.00 23.39 78 LYS A C 1
ATOM 619 O O . LYS A 1 86 ? 22.140 19.673 -14.456 1.00 23.71 78 LYS A O 1
ATOM 622 N N . ALA A 1 87 ? 20.916 20.395 -12.668 1.00 21.70 79 ALA A N 1
ATOM 623 C CA . ALA A 1 87 ? 21.769 21.545 -12.325 1.00 21.97 79 ALA A CA 1
ATOM 624 C C . ALA A 1 87 ? 23.135 21.078 -11.812 1.00 21.26 79 ALA A C 1
ATOM 625 O O . ALA A 1 87 ? 24.203 21.600 -12.215 1.00 20.92 79 ALA A O 1
ATOM 627 N N . ALA A 1 88 ? 23.100 20.004 -10.995 1.00 20.46 80 ALA A N 1
ATOM 628 C CA . ALA A 1 88 ? 24.380 19.474 -10.528 1.00 21.17 80 ALA A CA 1
ATOM 629 C C . ALA A 1 88 ? 25.217 18.875 -11.674 1.00 21.56 80 ALA A C 1
ATOM 630 O O . ALA A 1 88 ? 26.448 19.041 -11.728 1.00 22.13 80 ALA A O 1
ATOM 632 N N . GLU A 1 89 ? 24.568 18.139 -12.581 1.00 23.50 81 GLU A N 1
ATOM 633 C CA . GLU A 1 89 ? 25.244 17.529 -13.708 1.00 25.12 81 GLU A CA 1
ATOM 634 C C . GLU A 1 89 ? 25.806 18.620 -14.597 1.00 25.09 81 GLU A C 1
ATOM 635 O O . GLU A 1 89 ? 26.982 18.548 -14.999 1.00 27.10 81 GLU A O 1
ATOM 641 N N . ALA A 1 90 ? 25.021 19.697 -14.791 1.00 24.15 82 ALA A N 1
ATOM 642 C CA . ALA A 1 90 ? 25.461 20.781 -15.684 1.00 25.70 82 ALA A CA 1
ATOM 643 C C . ALA A 1 90 ? 26.801 21.380 -15.243 1.00 25.25 82 ALA A C 1
ATOM 644 O O . ALA A 1 90 ? 27.713 21.627 -16.049 1.00 26.95 82 ALA A O 1
ATOM 646 N N . ARG A 1 91 ? 26.940 21.555 -13.907 1.00 24.97 83 ARG A N 1
ATOM 647 C CA . ARG A 1 91 ? 28.081 22.156 -13.238 1.00 26.37 83 ARG A CA 1
ATOM 648 C C . ARG A 1 91 ? 29.252 21.176 -13.133 1.00 27.08 83 ARG A C 1
ATOM 649 O O . ARG A 1 91 ? 30.419 21.557 -13.354 1.00 25.99 83 ARG A O 1
ATOM 657 N N . TRP A 1 92 ? 28.929 19.929 -12.760 1.00 26.94 84 TRP A N 1
ATOM 658 C CA . TRP A 1 92 ? 29.939 19.070 -12.161 1.00 28.55 84 TRP A CA 1
ATOM 659 C C . TRP A 1 92 ? 30.013 17.696 -12.811 1.00 31.62 84 TRP A C 1
ATOM 660 O O . TRP A 1 92 ? 30.942 16.922 -12.528 1.00 32.75 84 TRP A O 1
ATOM 671 N N . GLY A 1 93 ? 29.110 17.424 -13.754 1.00 31.90 85 GLY A N 1
ATOM 672 C CA . GLY A 1 93 ? 29.029 16.106 -14.364 1.00 36.05 85 GLY A CA 1
ATOM 673 C C . GLY A 1 93 ? 30.131 15.889 -15.382 1.00 40.65 85 GLY A C 1
ATOM 674 O O . GLY A 1 93 ? 30.698 16.849 -15.880 1.00 37.14 85 GLY A O 1
ATOM 676 N N . GLY B 1 9 ? -16.920 -10.888 11.794 1.00 34.89 1 GLY B N 1
ATOM 677 C CA . GLY B 1 9 ? -16.627 -10.566 10.366 1.00 33.99 1 GLY B CA 1
ATOM 678 C C . GLY B 1 9 ? -16.997 -11.704 9.405 1.00 32.53 1 GLY B C 1
ATOM 679 O O . GLY B 1 9 ? -16.554 -12.829 9.611 1.00 34.18 1 GLY B O 1
ATOM 680 N N . THR B 1 10 ? -17.786 -11.366 8.367 1.00 31.35 2 THR B N 1
ATOM 681 C CA . THR B 1 10 ? -18.067 -12.262 7.241 1.00 29.37 2 THR B CA 1
ATOM 682 C C . THR B 1 10 ? -16.787 -12.335 6.392 1.00 28.35 2 THR B C 1
ATOM 683 O O . THR B 1 10 ? -15.888 -11.487 6.552 1.00 26.50 2 THR B O 1
ATOM 687 N N . PRO B 1 11 ? -16.595 -13.348 5.498 1.00 27.53 3 PRO B N 1
ATOM 688 C CA . PRO B 1 11 ? -15.345 -13.408 4.739 1.00 26.82 3 PRO B CA 1
ATOM 689 C C . PRO B 1 11 ? -15.031 -12.114 4.016 1.00 26.00 3 PRO B C 1
ATOM 690 O O . PRO B 1 11 ? -13.874 -11.675 3.983 1.00 25.54 3 PRO B O 1
ATOM 694 N N . GLU B 1 12 ? -16.060 -11.426 3.493 1.00 26.25 4 GLU B N 1
ATOM 695 C CA . GLU B 1 12 ? -15.776 -10.240 2.721 1.00 26.49 4 GLU B CA 1
ATOM 696 C C . GLU B 1 12 ? -15.338 -9.123 3.689 1.00 25.73 4 GLU B C 1
ATOM 697 O O . GLU B 1 12 ? -14.407 -8.359 3.413 1.00 27.10 4 GLU B O 1
ATOM 703 N N . GLU B 1 13 ? -15.996 -9.053 4.859 1.00 26.55 5 GLU B N 1
ATOM 704 C CA . GLU B 1 13 ? -15.599 -8.115 5.919 1.00 27.19 5 GLU B CA 1
ATOM 705 C C . GLU B 1 13 ? -14.143 -8.328 6.353 1.00 26.67 5 GLU B C 1
ATOM 706 O O . GLU B 1 13 ? -13.351 -7.378 6.431 1.00 24.94 5 GLU B O 1
ATOM 712 N N . LYS B 1 14 ? -13.796 -9.582 6.615 1.00 26.91 6 LYS B N 1
ATOM 713 C CA . LYS B 1 14 ? -12.445 -9.943 7.011 1.00 28.59 6 LYS B CA 1
ATOM 714 C C . LYS B 1 14 ? -11.483 -9.566 5.886 1.00 27.70 6 LYS B C 1
ATOM 715 O O . LYS B 1 14 ? -10.378 -9.102 6.169 1.00 25.41 6 LYS B O 1
ATOM 721 N N . GLN B 1 15 ? -11.907 -9.716 4.610 1.00 25.57 7 GLN B N 1
ATOM 722 C CA . GLN B 1 15 ? -11.018 -9.263 3.522 1.00 25.06 7 GLN B CA 1
ATOM 723 C C . GLN B 1 15 ? -10.776 -7.752 3.542 1.00 25.07 7 GLN B C 1
ATOM 724 O O . GLN B 1 15 ? -9.635 -7.267 3.364 1.00 25.13 7 GLN B O 1
ATOM 730 N N . ALA B 1 16 ? -11.833 -6.965 3.707 1.00 23.52 8 ALA B N 1
ATOM 731 C CA . ALA B 1 16 ? -11.683 -5.524 3.812 1.00 22.27 8 ALA B CA 1
ATOM 732 C C . ALA B 1 16 ? -10.730 -5.216 4.977 1.00 22.11 8 ALA B C 1
ATOM 733 O O . ALA B 1 16 ? -9.957 -4.255 4.864 1.00 21.63 8 ALA B O 1
ATOM 735 N N . LEU B 1 17 ? -10.777 -5.997 6.084 1.00 21.65 9 LEU B N 1
ATOM 736 C CA . LEU B 1 17 ? -9.973 -5.662 7.263 1.00 23.78 9 LEU B CA 1
ATOM 737 C C . LEU B 1 17 ? -8.495 -5.943 6.944 1.00 24.21 9 LEU B C 1
ATOM 738 O O . LEU B 1 17 ? -7.628 -5.128 7.229 1.00 24.24 9 LEU B O 1
ATOM 743 N N . GLN B 1 18 ? -8.240 -7.023 6.220 1.00 24.61 10 GLN B N 1
ATOM 744 C CA . GLN B 1 18 ? -6.866 -7.302 5.787 1.00 25.38 10 GLN B CA 1
ATOM 745 C C . GLN B 1 18 ? -6.323 -6.250 4.828 1.00 23.71 10 GLN B C 1
ATOM 746 O O . GLN B 1 18 ? -5.115 -5.980 4.837 1.00 21.81 10 GLN B O 1
ATOM 752 N N . MET B 1 19 ? -7.184 -5.768 3.933 1.00 22.69 11 MET B N 1
ATOM 753 C CA . MET B 1 19 ? -6.836 -4.729 2.979 1.00 22.04 11 MET B CA 1
ATOM 754 C C . MET B 1 19 ? -6.483 -3.446 3.718 1.00 20.96 11 MET B C 1
ATOM 755 O O . MET B 1 19 ? -5.473 -2.800 3.397 1.00 20.09 11 MET B O 1
ATOM 760 N N . ALA B 1 20 ? -7.245 -3.168 4.799 1.00 21.40 12 ALA B N 1
ATOM 761 C CA . ALA B 1 20 ? -6.902 -1.997 5.606 1.00 22.14 12 ALA B CA 1
ATOM 762 C C . ALA B 1 20 ? -5.546 -2.184 6.291 1.00 22.12 12 ALA B C 1
ATOM 763 O O . ALA B 1 20 ? -4.787 -1.179 6.381 1.00 21.82 12 ALA B O 1
ATOM 765 N N . LYS B 1 21 ? -5.244 -3.417 6.754 1.00 24.34 13 LYS B N 1
ATOM 766 C CA . LYS B 1 21 ? -4.001 -3.656 7.488 1.00 25.30 13 LYS B CA 1
ATOM 767 C C . LYS B 1 21 ? -2.845 -3.428 6.513 1.00 26.13 13 LYS B C 1
ATOM 768 O O . LYS B 1 21 ? -1.861 -2.802 6.877 1.00 27.98 13 LYS B O 1
ATOM 774 N N . GLN B 1 22 ? -2.984 -3.974 5.293 1.00 25.96 14 GLN B N 1
ATOM 775 C CA . GLN B 1 22 ? -1.945 -3.847 4.282 1.00 26.75 14 GLN B CA 1
ATOM 776 C C . GLN B 1 22 ? -1.751 -2.382 3.888 1.00 23.91 14 GLN B C 1
ATOM 777 O O . GLN B 1 22 ? -0.613 -1.947 3.688 1.00 24.87 14 GLN B O 1
ATOM 783 N N . ILE B 1 23 ? -2.834 -1.590 3.804 1.00 20.83 15 ILE B N 1
ATOM 784 C CA . ILE B 1 23 ? -2.710 -0.153 3.514 1.00 20.85 15 ILE B CA 1
ATOM 785 C C . ILE B 1 23 ? -1.949 0.540 4.653 1.00 21.57 15 ILE B C 1
ATOM 786 O O . ILE B 1 23 ? -1.127 1.453 4.398 1.00 21.84 15 ILE B O 1
ATOM 791 N N . LYS B 1 24 ? -2.283 0.187 5.928 1.00 23.30 16 LYS B N 1
ATOM 792 C CA . LYS B 1 24 ? -1.574 0.708 7.090 1.00 24.73 16 LYS B CA 1
ATOM 793 C C . LYS B 1 24 ? -0.076 0.412 6.960 1.00 25.86 16 LYS B C 1
ATOM 794 O O . LYS B 1 24 ? 0.744 1.301 7.199 1.00 23.85 16 LYS B O 1
ATOM 800 N N . GLN B 1 25 ? 0.265 -0.833 6.571 1.00 26.89 17 GLN B N 1
ATOM 801 C CA . GLN B 1 25 ? 1.661 -1.264 6.582 1.00 28.34 17 GLN B CA 1
ATOM 802 C C . GLN B 1 25 ? 2.450 -0.487 5.533 1.00 26.98 17 GLN B C 1
ATOM 803 O O . GLN B 1 25 ? 3.600 -0.085 5.804 1.00 26.78 17 GLN B O 1
ATOM 809 N N . GLN B 1 26 ? 1.828 -0.320 4.347 1.00 26.30 18 GLN B N 1
ATOM 810 C CA . GLN B 1 26 ? 2.530 0.366 3.281 1.00 24.51 18 GLN B CA 1
ATOM 811 C C . GLN B 1 26 ? 2.681 1.830 3.662 1.00 22.78 18 GLN B C 1
ATOM 812 O O . GLN B 1 26 ? 3.704 2.452 3.319 1.00 23.40 18 GLN B O 1
ATOM 818 N N . ALA B 1 27 ? 1.727 2.386 4.433 1.00 21.88 19 ALA B N 1
ATOM 819 C CA . ALA B 1 27 ? 1.777 3.781 4.848 1.00 21.50 19 ALA B CA 1
ATOM 820 C C . ALA B 1 27 ? 2.974 3.987 5.776 1.00 21.76 19 ALA B C 1
ATOM 821 O O . ALA B 1 27 ? 3.702 4.993 5.657 1.00 20.36 19 ALA B O 1
ATOM 823 N N . GLN B 1 28 ? 3.180 2.973 6.640 1.00 22.10 20 GLN B N 1
ATOM 824 C CA . GLN B 1 28 ? 4.305 3.026 7.561 1.00 25.01 20 GLN B CA 1
ATOM 825 C C . GLN B 1 28 ? 5.622 2.988 6.777 1.00 25.31 20 GLN B C 1
ATOM 826 O O . GLN B 1 28 ? 6.513 3.794 7.081 1.00 26.65 20 GLN B O 1
ATOM 832 N N . GLU B 1 29 ? 5.674 2.178 5.718 1.00 25.77 21 GLU B N 1
ATOM 833 C CA . GLU B 1 29 ? 6.895 2.011 4.916 1.00 27.20 21 GLU B CA 1
ATOM 834 C C . GLU B 1 29 ? 7.232 3.340 4.244 1.00 24.83 21 GLU B C 1
ATOM 835 O O . GLU B 1 29 ? 8.433 3.767 4.231 1.00 23.73 21 GLU B O 1
ATOM 841 N N . ILE B 1 30 ? 6.172 3.984 3.711 1.00 23.22 22 ILE B N 1
ATOM 842 C CA . ILE B 1 30 ? 6.342 5.265 3.016 1.00 23.11 22 ILE B CA 1
ATOM 843 C C . ILE B 1 30 ? 6.790 6.375 3.983 1.00 24.50 22 ILE B C 1
ATOM 844 O O . ILE B 1 30 ? 7.682 7.198 3.633 1.00 22.14 22 ILE B O 1
ATOM 849 N N . GLN B 1 31 ? 6.156 6.449 5.168 1.00 23.38 23 GLN B N 1
ATOM 850 C CA . GLN B 1 31 ? 6.532 7.493 6.122 1.00 24.63 23 GLN B CA 1
ATOM 851 C C . GLN B 1 31 ? 8.023 7.332 6.422 1.00 24.80 23 GLN B C 1
ATOM 852 O O . GLN B 1 31 ? 8.735 8.337 6.456 1.00 24.41 23 GLN B O 1
ATOM 858 N N . LYS B 1 32 ? 8.515 6.074 6.517 1.00 26.26 24 LYS B N 1
ATOM 859 C CA . LYS B 1 32 ? 9.890 5.836 6.973 1.00 27.74 24 LYS B CA 1
ATOM 860 C C . LYS B 1 32 ? 10.831 6.358 5.893 1.00 27.17 24 LYS B C 1
ATOM 861 O O . LYS B 1 32 ? 11.842 6.983 6.198 1.00 26.03 24 LYS B O 1
ATOM 867 N N . GLN B 1 33 ? 10.440 6.148 4.627 1.00 24.24 25 GLN B N 1
ATOM 868 C CA . GLN B 1 33 ? 11.306 6.574 3.538 1.00 24.89 25 GLN B CA 1
ATOM 869 C C . GLN B 1 33 ? 11.252 8.089 3.399 1.00 24.32 25 GLN B C 1
ATOM 870 O O . GLN B 1 33 ? 12.263 8.724 3.011 1.00 23.67 25 GLN B O 1
ATOM 876 N N . THR B 1 34 ? 10.090 8.682 3.667 1.00 22.02 26 THR B N 1
ATOM 877 C CA . THR B 1 34 ? 10.070 10.138 3.550 1.00 23.22 26 THR B CA 1
ATOM 878 C C . THR B 1 34 ? 10.945 10.718 4.669 1.00 24.53 26 THR B C 1
ATOM 879 O O . THR B 1 34 ? 11.537 11.769 4.465 1.00 25.42 26 THR B O 1
ATOM 883 N N . GLU B 1 35 ? 11.057 10.059 5.845 1.00 25.19 27 GLU B N 1
ATOM 884 C CA . GLU B 1 35 ? 11.961 10.628 6.858 1.00 27.02 27 GLU B CA 1
ATOM 885 C C . GLU B 1 35 ? 13.421 10.649 6.376 1.00 27.44 27 GLU B C 1
ATOM 886 O O . GLU B 1 35 ? 14.176 11.639 6.578 1.00 26.89 27 GLU B O 1
ATOM 892 N N . GLU B 1 36 ? 13.797 9.534 5.756 1.00 28.62 28 GLU B N 1
ATOM 893 C CA . GLU B 1 36 ? 15.129 9.310 5.240 1.00 29.80 28 GLU B CA 1
ATOM 894 C C . GLU B 1 36 ? 15.441 10.322 4.151 1.00 28.97 28 GLU B C 1
ATOM 895 O O . GLU B 1 36 ? 16.533 10.893 4.100 1.00 26.14 28 GLU B O 1
ATOM 901 N N . LEU B 1 37 ? 14.429 10.608 3.337 1.00 24.32 29 LEU B N 1
ATOM 902 C CA . LEU B 1 37 ? 14.643 11.493 2.203 1.00 23.42 29 LEU B CA 1
ATOM 903 C C . LEU B 1 37 ? 14.884 12.919 2.684 1.00 22.61 29 LEU B C 1
ATOM 904 O O . LEU B 1 37 ? 15.751 13.606 2.146 1.00 23.13 29 LEU B O 1
ATOM 909 N N . LEU B 1 38 ? 14.165 13.309 3.756 1.00 23.63 30 LEU B N 1
ATOM 910 C CA . LEU B 1 38 ? 14.310 14.653 4.259 1.00 24.24 30 LEU B CA 1
ATOM 911 C C . LEU B 1 38 ? 15.715 14.744 4.857 1.00 24.24 30 LEU B C 1
ATOM 912 O O . LEU B 1 38 ? 16.409 15.707 4.598 1.00 23.30 30 LEU B O 1
ATOM 917 N N . LYS B 1 39 ? 16.148 13.724 5.598 1.00 25.76 31 LYS B N 1
ATOM 918 C CA . LYS B 1 39 ? 17.519 13.764 6.095 1.00 27.46 31 LYS B CA 1
ATOM 919 C C . LYS B 1 39 ? 18.537 13.968 4.958 1.00 27.14 31 LYS B C 1
ATOM 920 O O . LYS B 1 39 ? 19.554 14.686 5.100 1.00 26.88 31 LYS B O 1
ATOM 926 N N . LYS B 1 40 ? 18.337 13.288 3.826 1.00 26.50 32 LYS B N 1
ATOM 927 C CA . LYS B 1 40 ? 19.260 13.455 2.707 1.00 26.16 32 LYS B CA 1
ATOM 928 C C . LYS B 1 40 ? 19.238 14.881 2.168 1.00 25.34 32 LYS B C 1
ATOM 929 O O . LYS B 1 40 ? 20.296 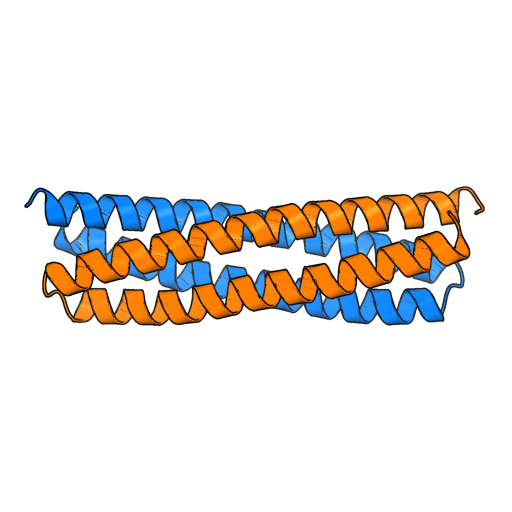15.417 1.851 1.00 24.32 32 LYS B O 1
ATOM 935 N N . VAL B 1 41 ? 18.053 15.489 2.040 1.00 24.34 33 VAL B N 1
ATOM 936 C CA . VAL B 1 41 ? 17.969 16.860 1.564 1.00 24.67 33 VAL B CA 1
ATOM 937 C C . VAL B 1 41 ? 18.693 17.807 2.550 1.00 24.44 33 VAL B C 1
ATOM 938 O O . VAL B 1 41 ? 19.492 18.660 2.155 1.00 23.99 33 VAL B O 1
ATOM 942 N N . GLN B 1 42 ? 18.436 17.644 3.852 1.00 24.40 34 GLN B N 1
ATOM 943 C CA . GLN B 1 42 ? 19.129 18.421 4.876 1.00 27.63 34 GLN B CA 1
ATOM 944 C C . GLN B 1 42 ? 20.650 18.285 4.742 1.00 25.73 34 GLN B C 1
ATOM 945 O O . GLN B 1 42 ? 21.373 19.290 4.743 1.00 26.99 34 GLN B O 1
ATOM 951 N N . GLU B 1 43 ? 21.151 17.069 4.546 1.00 25.21 35 GLU B N 1
ATOM 952 C CA . GLU B 1 43 ? 22.594 16.870 4.461 1.00 27.52 35 GLU B CA 1
ATOM 953 C C . GLU B 1 43 ? 23.144 17.538 3.197 1.00 26.36 35 GLU B C 1
ATOM 954 O O . GLU B 1 43 ? 24.199 18.161 3.287 1.00 23.65 35 GLU B O 1
ATOM 960 N N . LEU B 1 44 ? 22.442 17.398 2.063 1.00 25.18 36 LEU B N 1
ATOM 961 C CA . LEU B 1 44 ? 22.847 18.123 0.862 1.00 24.34 36 LEU B CA 1
ATOM 962 C C . LEU B 1 44 ? 22.874 19.628 1.088 1.00 26.23 36 LEU B C 1
ATOM 963 O O . LEU B 1 44 ? 23.835 20.284 0.668 1.00 25.28 36 LEU B O 1
ATOM 968 N N . LEU B 1 45 ? 21.841 20.175 1.719 1.00 26.56 37 LEU B N 1
ATOM 969 C CA . LEU B 1 45 ? 21.829 21.616 1.959 1.00 29.35 37 LEU B CA 1
ATOM 970 C C . LEU B 1 45 ? 23.105 22.050 2.665 1.00 31.54 37 LEU B C 1
ATOM 971 O O . LEU B 1 45 ? 23.760 23.027 2.270 1.00 36.75 37 LEU B O 1
ATOM 976 N N . LYS B 1 46 ? 23.436 21.342 3.748 1.00 30.62 38 LYS B N 1
ATOM 977 C CA . LYS B 1 46 ? 24.589 21.672 4.568 1.00 32.44 38 LYS B CA 1
ATOM 978 C C . LYS B 1 46 ? 25.767 21.767 3.606 1.00 31.88 38 LYS B C 1
ATOM 979 O O . LYS B 1 46 ? 26.607 22.673 3.695 1.00 30.13 38 LYS B O 1
ATOM 985 N N . LYS B 1 47 ? 25.820 20.804 2.690 1.00 27.86 39 LYS B N 1
ATOM 986 C CA . LYS B 1 47 ? 26.992 20.718 1.834 1.00 28.91 39 LYS B CA 1
ATOM 987 C C . LYS B 1 47 ? 26.998 21.850 0.823 1.00 27.82 39 LYS B C 1
ATOM 988 O O . LYS B 1 47 ? 28.105 22.330 0.511 1.00 27.46 39 LYS B O 1
ATOM 994 N N . LEU B 1 48 ? 25.804 22.167 0.268 1.00 27.69 40 LEU B N 1
ATOM 995 C CA . LEU B 1 48 ? 25.699 23.176 -0.800 1.00 29.10 40 LEU B CA 1
ATOM 996 C C . LEU B 1 48 ? 25.952 24.578 -0.245 1.00 33.16 40 LEU B C 1
ATOM 997 O O . LEU B 1 48 ? 26.611 25.389 -0.928 1.00 32.87 40 LEU B O 1
ATOM 1002 N N . HIS B 1 49 ? 25.436 24.855 0.968 1.00 33.71 41 HIS B N 1
ATOM 1003 C CA . HIS B 1 49 ? 25.742 26.114 1.655 1.00 40.79 41 HIS B CA 1
ATOM 1004 C C . HIS B 1 49 ? 27.260 26.280 1.795 1.00 42.37 41 HIS B C 1
ATOM 1005 O O . HIS B 1 49 ? 27.790 27.386 1.757 1.00 46.45 41 HIS B O 1
ATOM 1012 N N . GLN B 1 50 ? 27.968 25.163 1.943 1.00 43.73 42 GLN B N 1
ATOM 1013 C CA . GLN B 1 50 ? 29.383 25.162 2.246 1.00 47.51 42 GLN B CA 1
ATOM 1014 C C . GLN B 1 50 ? 30.171 25.499 0.989 1.00 46.80 42 GLN B C 1
ATOM 1015 O O . GLN B 1 50 ? 31.181 26.193 1.050 1.00 45.81 42 GLN B O 1
ATOM 1021 N N . LEU B 1 51 ? 29.679 24.997 -0.141 1.00 46.38 43 LEU B N 1
ATOM 1022 C CA . LEU B 1 51 ? 30.299 25.187 -1.443 1.00 45.08 43 LEU B CA 1
ATOM 1023 C C . LEU B 1 51 ? 29.951 26.566 -1.982 1.00 46.52 43 LEU B C 1
ATOM 1024 O O . LEU B 1 51 ? 30.433 26.985 -3.039 1.00 48.37 43 LEU B O 1
ATOM 1029 N N . GLY B 1 52 ? 29.111 27.272 -1.227 1.00 44.80 44 GLY B N 1
ATOM 1030 C CA . GLY B 1 52 ? 28.731 28.613 -1.633 1.00 45.66 44 GLY B CA 1
ATOM 1031 C C . GLY B 1 52 ? 28.310 28.573 -3.094 1.00 49.17 44 GLY B C 1
ATOM 1032 O O . GLY B 1 52 ? 28.937 29.176 -3.962 1.00 52.26 44 GLY B O 1
ATOM 1033 N N . ALA B 1 53 ? 27.288 27.761 -3.354 1.00 46.25 45 ALA B N 1
ATOM 1034 C CA . ALA B 1 53 ? 26.670 27.724 -4.670 1.00 43.68 45 ALA B CA 1
ATOM 1035 C C . ALA B 1 53 ? 25.217 28.130 -4.474 1.00 44.92 45 ALA B C 1
ATOM 1036 O O . ALA B 1 53 ? 24.373 27.283 -4.157 1.00 39.26 45 ALA B O 1
ATOM 1038 N N . PRO B 1 54 ? 24.905 29.445 -4.574 1.00 41.91 46 PRO B N 1
ATOM 1039 C CA . PRO B 1 54 ? 23.655 29.970 -4.051 1.00 39.00 46 PRO B CA 1
ATOM 1040 C C . PRO B 1 54 ? 22.504 29.525 -4.923 1.00 33.91 46 PRO B C 1
ATOM 1041 O O . PRO B 1 54 ? 21.416 29.404 -4.368 1.00 29.62 46 PRO B O 1
ATOM 1045 N N . GLU B 1 55 ? 22.739 29.326 -6.257 1.00 32.81 47 GLU B N 1
ATOM 1046 C CA . GLU B 1 55 ? 21.668 28.874 -7.129 1.00 31.44 47 GLU B CA 1
ATOM 1047 C C . GLU B 1 55 ? 21.302 27.442 -6.729 1.00 29.82 47 GLU B C 1
ATOM 1048 O O . GLU B 1 55 ? 20.135 27.032 -6.728 1.00 29.34 47 GLU B O 1
ATOM 1054 N N . MET B 1 56 ? 22.346 26.665 -6.423 1.00 25.73 48 MET B N 1
ATOM 1055 C CA . MET B 1 56 ? 22.136 25.265 -6.096 1.00 23.65 48 MET B CA 1
ATOM 1056 C C . MET B 1 56 ? 21.449 25.232 -4.736 1.00 24.47 48 MET B C 1
ATOM 1057 O O . MET B 1 56 ? 20.500 24.420 -4.574 1.00 23.46 48 MET B O 1
ATOM 1062 N N . ALA B 1 57 ? 21.930 26.083 -3.806 1.00 22.81 49 ALA B N 1
ATOM 1063 C CA . ALA B 1 57 ? 21.260 26.215 -2.511 1.00 25.15 49 ALA B CA 1
ATOM 1064 C C . ALA B 1 57 ? 19.767 26.546 -2.661 1.00 25.85 49 ALA B C 1
ATOM 1065 O O . ALA B 1 57 ? 18.941 25.987 -1.897 1.00 23.64 49 ALA B O 1
ATOM 1067 N N . LYS B 1 58 ? 19.407 27.457 -3.602 1.00 23.86 50 LYS B N 1
ATOM 1068 C CA . LYS B 1 58 ? 18.032 27.852 -3.846 1.00 26.58 50 LYS B CA 1
ATOM 1069 C C . LYS B 1 58 ? 17.151 26.666 -4.275 1.00 24.57 50 LYS B C 1
ATOM 1070 O O . LYS B 1 58 ? 16.078 26.444 -3.668 1.00 24.38 50 LYS B O 1
ATOM 1076 N N . ILE B 1 59 ? 17.651 25.839 -5.217 1.00 22.20 51 ILE B N 1
ATOM 1077 C CA . ILE B 1 59 ? 16.927 24.612 -5.582 1.00 22.04 51 ILE B CA 1
ATOM 1078 C C . ILE B 1 59 ? 16.774 23.680 -4.378 1.00 21.58 51 ILE B C 1
ATOM 1079 O O . ILE B 1 59 ? 15.696 23.098 -4.174 1.00 22.16 51 ILE B O 1
ATOM 1084 N N . ALA B 1 60 ? 17.876 23.516 -3.629 1.00 21.14 52 ALA B N 1
ATOM 1085 C CA . ALA B 1 60 ? 17.877 22.542 -2.514 1.00 21.03 52 ALA B CA 1
ATOM 1086 C C . ALA B 1 60 ? 16.899 22.924 -1.402 1.00 23.31 52 ALA B C 1
ATOM 1087 O O . ALA B 1 60 ? 16.309 22.051 -0.775 1.00 23.61 52 ALA B O 1
ATOM 1089 N N . GLU B 1 61 ? 16.846 24.206 -1.034 1.00 22.42 53 GLU B N 1
ATOM 1090 C CA . GLU B 1 61 ? 15.855 24.812 -0.126 1.00 25.04 53 GLU B CA 1
ATOM 1091 C C . GLU B 1 61 ? 14.408 24.629 -0.631 1.00 23.07 53 GLU B C 1
ATOM 1092 O O . GLU B 1 61 ? 13.508 24.320 0.179 1.00 24.42 53 GLU B O 1
ATOM 1098 N N . GLU B 1 62 ? 14.186 24.730 -1.956 1.00 22.53 54 GLU B N 1
ATOM 1099 C CA . GLU B 1 62 ? 12.860 24.466 -2.528 1.00 22.43 54 GLU B CA 1
ATOM 1100 C C . GLU B 1 62 ? 12.542 22.987 -2.329 1.00 21.75 54 GLU B C 1
ATOM 1101 O O . GLU B 1 62 ? 11.406 22.604 -1.980 1.00 23.30 54 GLU B O 1
ATOM 1107 N N . LEU B 1 63 ? 13.554 22.139 -2.585 1.00 21.79 55 LEU B N 1
ATOM 1108 C CA . LEU B 1 63 ? 13.400 20.699 -2.358 1.00 22.17 55 LEU B CA 1
ATOM 1109 C C . LEU B 1 63 ? 13.188 20.373 -0.874 1.00 22.63 55 LEU B C 1
ATOM 1110 O O . LEU B 1 63 ? 12.431 19.484 -0.548 1.00 21.49 55 LEU B O 1
ATOM 1115 N N . HIS B 1 64 ? 13.838 21.087 0.028 1.00 20.53 56 HIS B N 1
ATOM 1116 C CA . HIS B 1 64 ? 13.658 20.977 1.455 1.00 23.01 56 HIS B CA 1
ATOM 1117 C C . HIS B 1 64 ? 12.193 21.199 1.801 1.00 23.91 56 HIS B C 1
ATOM 1118 O O . HIS B 1 64 ? 11.670 20.433 2.585 1.00 23.89 56 HIS B O 1
ATOM 1125 N N . LYS B 1 65 ? 11.578 22.254 1.210 1.00 23.77 57 LYS B N 1
ATOM 1126 C CA . LYS B 1 65 ? 10.160 22.570 1.453 1.00 24.32 57 LYS B CA 1
ATOM 1127 C C . LYS B 1 65 ? 9.343 21.356 1.022 1.00 23.18 57 LYS B C 1
ATOM 1128 O O . LYS B 1 65 ? 8.502 20.855 1.783 1.00 22.21 57 LYS B O 1
ATOM 1134 N N . HIS B 1 66 ? 9.600 20.865 -0.181 1.00 22.36 58 HIS B N 1
ATOM 1135 C CA . HIS B 1 66 ? 8.869 19.708 -0.701 1.00 22.26 58 HIS B CA 1
ATOM 1136 C C . HIS B 1 66 ? 9.057 18.426 0.142 1.00 22.48 58 HIS B C 1
ATOM 1137 O O . HIS B 1 66 ? 8.141 17.587 0.273 1.00 22.63 58 HIS B O 1
ATOM 1144 N N . ALA B 1 67 ? 10.274 18.204 0.637 1.00 19.86 59 ALA B N 1
ATOM 1145 C CA . ALA B 1 67 ? 10.483 17.058 1.516 1.00 20.83 59 ALA B CA 1
ATOM 1146 C C . ALA B 1 67 ? 9.624 17.150 2.777 1.00 19.70 59 ALA B C 1
ATOM 1147 O O . ALA B 1 67 ? 9.176 16.114 3.277 1.00 20.22 59 ALA B O 1
ATOM 1149 N N . GLU B 1 68 ? 9.490 18.341 3.389 1.00 21.22 60 GLU B N 1
ATOM 1150 C CA . GLU B 1 68 ? 8.675 18.488 4.594 1.00 25.03 60 GLU B CA 1
ATOM 1151 C C . GLU B 1 68 ? 7.205 18.227 4.245 1.00 22.90 60 GLU B C 1
ATOM 1152 O O . GLU B 1 68 ? 6.522 17.476 4.967 1.00 23.72 60 GLU B O 1
ATOM 1158 N N . ALA B 1 69 ? 6.755 18.824 3.115 1.00 22.55 61 ALA B N 1
ATOM 1159 C CA . ALA B 1 69 ? 5.407 18.612 2.586 1.00 23.79 61 ALA B CA 1
ATOM 1160 C C . ALA B 1 69 ? 5.097 17.130 2.328 1.00 21.69 61 ALA B C 1
ATOM 1161 O O . ALA B 1 69 ? 3.977 16.671 2.689 1.00 23.14 61 ALA B O 1
ATOM 1163 N N . LEU B 1 70 ? 6.033 16.418 1.700 1.00 21.75 62 LEU B N 1
ATOM 1164 C CA . LEU B 1 70 ? 5.931 14.977 1.461 1.00 20.38 62 LEU B CA 1
ATOM 1165 C C . LEU B 1 70 ? 5.892 14.191 2.777 1.00 20.51 62 LEU B C 1
ATOM 1166 O O . LEU B 1 70 ? 5.011 13.352 2.969 1.00 19.60 62 LEU B O 1
ATOM 1171 N N . LYS B 1 71 ? 6.866 14.401 3.681 1.00 19.93 63 LYS B N 1
ATOM 1172 C CA . LYS B 1 71 ? 6.821 13.725 4.975 1.00 20.66 63 LYS B CA 1
ATOM 1173 C C . LYS B 1 71 ? 5.523 14.034 5.727 1.00 21.59 63 LYS B C 1
ATOM 1174 O O . LYS B 1 71 ? 4.875 13.095 6.271 1.00 22.11 63 LYS B O 1
ATOM 1180 N N . GLN B 1 72 ? 5.064 15.287 5.725 1.00 21.47 64 GLN B N 1
ATOM 1181 C CA . GLN B 1 72 ? 3.773 15.637 6.360 1.00 24.64 64 GLN B CA 1
ATOM 1182 C C . GLN B 1 72 ? 2.577 14.873 5.740 1.00 24.49 64 GLN B C 1
ATOM 1183 O O . GLN B 1 72 ? 1.624 14.485 6.449 1.00 25.02 64 GLN B O 1
ATOM 1189 N N . ALA B 1 73 ? 2.543 14.759 4.411 1.00 22.24 65 ALA B N 1
ATOM 1190 C CA . ALA B 1 73 ? 1.453 14.033 3.777 1.00 22.87 65 ALA B CA 1
ATOM 1191 C C . ALA B 1 73 ? 1.524 12.537 4.124 1.00 23.07 65 ALA B C 1
ATOM 1192 O O . ALA B 1 73 ? 0.471 11.850 4.269 1.00 23.76 65 ALA B O 1
ATOM 1194 N N . ALA B 1 74 ? 2.761 12.004 4.233 1.00 22.09 66 ALA B N 1
ATOM 1195 C CA . ALA B 1 74 ? 2.898 10.584 4.571 1.00 22.00 66 ALA B CA 1
ATOM 1196 C C . ALA B 1 74 ? 2.445 10.365 6.028 1.00 22.42 66 ALA B C 1
ATOM 1197 O O . ALA B 1 74 ? 1.742 9.373 6.351 1.00 22.43 66 ALA B O 1
ATOM 1199 N N . GLU B 1 75 ? 2.812 11.301 6.933 1.00 23.50 67 GLU B N 1
ATOM 1200 C CA . GLU B 1 75 ? 2.343 11.206 8.324 1.00 26.13 67 GLU B CA 1
ATOM 1201 C C . GLU B 1 75 ? 0.809 11.273 8.421 1.00 26.67 67 GLU B C 1
ATOM 1202 O O . GLU B 1 75 ? 0.171 10.516 9.194 1.00 24.95 67 GLU B O 1
ATOM 1208 N N . GLU B 1 76 ? 0.191 12.168 7.633 1.00 25.60 68 GLU B N 1
ATOM 1209 C CA . GLU B 1 76 ? -1.256 12.380 7.704 1.00 26.88 68 GLU B CA 1
ATOM 1210 C C . GLU B 1 76 ? -1.953 11.168 7.130 1.00 26.69 68 GLU B C 1
ATOM 1211 O O . GLU B 1 76 ? -2.947 10.715 7.697 1.00 26.43 68 GLU B O 1
ATOM 1217 N N . PHE B 1 77 ? -1.404 10.676 5.999 1.00 23.36 69 PHE B N 1
ATOM 1218 C CA . PHE B 1 77 ? -1.931 9.448 5.450 1.00 23.16 69 PHE B CA 1
ATOM 1219 C C . PHE B 1 77 ? -1.865 8.315 6.471 1.00 22.87 69 PHE B C 1
ATOM 1220 O O . PHE B 1 77 ? -2.859 7.618 6.703 1.00 25.49 69 PHE B O 1
ATOM 1228 N N . TYR B 1 78 ? -0.715 8.133 7.131 1.00 23.44 70 TYR B N 1
ATOM 1229 C CA . TYR B 1 78 ? -0.558 7.046 8.082 1.00 24.82 70 TYR B CA 1
ATOM 1230 C C . TYR B 1 78 ? -1.535 7.159 9.249 1.00 24.18 70 TYR B C 1
ATOM 1231 O O . TYR B 1 78 ? -2.153 6.137 9.590 1.00 23.58 70 TYR B O 1
ATOM 1240 N N . LYS B 1 79 ? -1.747 8.387 9.758 1.00 25.86 71 LYS B N 1
ATOM 1241 C CA . LYS B 1 79 ? -2.689 8.594 10.855 1.00 28.35 71 LYS B CA 1
ATOM 1242 C C . LYS B 1 79 ? -4.085 8.106 10.466 1.00 28.53 71 LYS B C 1
ATOM 1243 O O . LYS B 1 79 ? -4.766 7.411 11.240 1.00 27.67 71 LYS B O 1
ATOM 1249 N N . HIS B 1 80 ? -4.516 8.508 9.266 1.00 26.51 72 HIS B N 1
ATOM 1250 C CA . HIS B 1 80 ? -5.848 8.162 8.796 1.00 26.00 72 HIS B CA 1
ATOM 1251 C C . HIS B 1 80 ? -5.985 6.677 8.482 1.00 24.02 72 HIS B C 1
ATOM 1252 O O . HIS B 1 80 ? -7.023 6.072 8.775 1.00 23.43 72 HIS B O 1
ATOM 1259 N N . ALA B 1 81 ? -4.920 6.107 7.893 1.00 22.00 73 ALA B N 1
ATOM 1260 C CA . ALA B 1 81 ? -4.887 4.680 7.606 1.00 21.38 73 ALA B CA 1
ATOM 1261 C C . ALA B 1 81 ? -4.972 3.867 8.890 1.00 21.89 73 ALA B C 1
ATOM 1262 O O . ALA B 1 81 ? -5.630 2.836 8.886 1.00 21.52 73 ALA B O 1
ATOM 1264 N N . GLU B 1 82 ? -4.242 4.283 9.936 1.00 24.10 74 GLU B N 1
ATOM 1265 C CA . GLU B 1 82 ? -4.295 3.528 11.195 1.00 25.73 74 GLU B CA 1
ATOM 1266 C C . GLU B 1 82 ? -5.684 3.636 11.817 1.00 26.09 74 GLU B C 1
ATOM 1267 O O . GLU B 1 82 ? -6.246 2.605 12.264 1.00 24.76 74 GLU B O 1
ATOM 1273 N N . GLU B 1 83 ? -6.271 4.847 11.751 1.00 26.08 75 GLU B N 1
ATOM 1274 C CA . GLU B 1 83 ? -7.626 5.038 12.273 1.00 27.71 75 GLU B CA 1
ATOM 1275 C C . GLU B 1 83 ? -8.640 4.165 11.502 1.00 26.03 75 GLU B C 1
ATOM 1276 O O . GLU B 1 83 ? -9.606 3.622 12.088 1.00 26.31 75 GLU B O 1
ATOM 1282 N N . LEU B 1 84 ? -8.448 3.965 10.197 1.00 24.29 76 LEU B N 1
ATOM 1283 C CA . LEU B 1 84 ? -9.438 3.192 9.456 1.00 23.65 76 LEU B CA 1
ATOM 1284 C C . LEU B 1 84 ? -9.241 1.716 9.828 1.00 24.11 76 LEU B C 1
ATOM 1285 O O . LEU B 1 84 ? -10.205 0.970 10.054 1.00 23.51 76 LEU B O 1
ATOM 1290 N N . HIS B 1 85 ? -7.967 1.312 9.900 1.00 24.23 77 HIS B N 1
ATOM 1291 C CA . HIS B 1 85 ? -7.711 -0.075 10.262 1.00 25.55 77 HIS B CA 1
ATOM 1292 C C . HIS B 1 85 ? -8.307 -0.374 11.646 1.00 26.47 77 HIS B C 1
ATOM 1293 O O . HIS B 1 85 ? -9.003 -1.378 11.861 1.00 28.62 77 HIS B O 1
ATOM 1300 N N . LYS B 1 86 ? -8.094 0.543 12.606 1.00 27.36 78 LYS B N 1
ATOM 1301 C CA . LYS B 1 86 ? -8.658 0.325 13.928 1.00 28.31 78 LYS B CA 1
ATOM 1302 C C . LYS B 1 86 ? -10.194 0.277 13.935 1.00 27.08 78 LYS B C 1
ATOM 1303 O O . LYS B 1 86 ? -10.766 -0.505 14.689 1.00 27.39 78 LYS B O 1
ATOM 1309 N N . ALA B 1 87 ? -10.891 1.090 13.122 1.00 27.40 79 ALA B N 1
ATOM 1310 C CA . ALA B 1 87 ? -12.353 0.962 13.08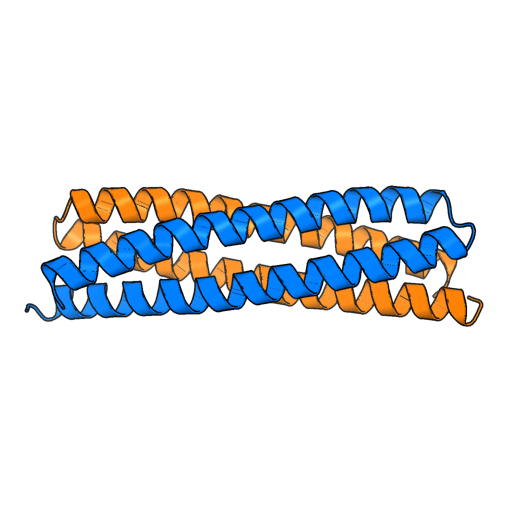1 1.00 26.91 79 ALA B CA 1
ATOM 1311 C C . ALA B 1 87 ? -12.801 -0.359 12.456 1.00 27.15 79 ALA B C 1
ATOM 1312 O O . ALA B 1 87 ? -13.803 -1.007 12.861 1.00 26.69 79 ALA B O 1
ATOM 1314 N N . ALA B 1 88 ? -12.074 -0.752 11.413 1.00 24.87 80 ALA B N 1
ATOM 1315 C CA . ALA B 1 88 ? -12.324 -2.019 10.747 1.00 26.34 80 ALA B CA 1
ATOM 1316 C C . ALA B 1 88 ? -12.130 -3.180 11.717 1.00 27.87 80 ALA B C 1
ATOM 1317 O O . ALA B 1 88 ? -12.841 -4.190 11.631 1.00 29.04 80 ALA B O 1
ATOM 1319 N N . GLU B 1 89 ? -11.159 -3.084 12.613 1.00 29.41 81 GLU B N 1
ATOM 1320 C CA . GLU B 1 89 ? -10.994 -4.165 13.567 1.00 31.72 81 GLU B CA 1
ATOM 1321 C C . GLU B 1 89 ? -12.152 -4.126 14.556 1.00 32.13 81 GLU B C 1
ATOM 1322 O O . GLU B 1 89 ? -12.564 -5.187 15.093 1.00 33.24 81 GLU B O 1
ATOM 1328 N N . ALA B 1 90 ? -12.613 -2.905 14.880 1.00 31.17 82 ALA B N 1
ATOM 1329 C CA . ALA B 1 90 ? -13.672 -2.804 15.887 1.00 34.19 82 ALA B CA 1
ATOM 1330 C C . ALA B 1 90 ? -14.886 -3.566 15.382 1.00 34.91 82 ALA B C 1
ATOM 1331 O O . ALA B 1 90 ? -15.587 -4.241 16.157 1.00 36.30 82 ALA B O 1
ATOM 1333 N N . ARG B 1 91 ? -15.119 -3.465 14.073 1.00 32.83 83 ARG B N 1
ATOM 1334 C CA . ARG B 1 91 ? -16.316 -4.018 13.474 1.00 33.32 83 ARG B CA 1
ATOM 1335 C C . ARG B 1 91 ? -16.156 -5.511 13.184 1.00 34.49 83 ARG B C 1
ATOM 1336 O O . ARG B 1 91 ? -17.119 -6.300 13.275 1.00 35.43 83 ARG B O 1
ATOM 1344 N N . TRP B 1 92 ? -14.936 -5.943 12.866 1.00 34.33 84 TRP B N 1
ATOM 1345 C CA . TRP B 1 92 ? -14.866 -7.189 12.107 1.00 34.90 84 TRP B CA 1
ATOM 1346 C C . TRP B 1 92 ? -13.724 -8.100 12.556 1.00 38.59 84 TRP B C 1
ATOM 1347 O O . TRP B 1 92 ? -13.606 -9.236 12.060 1.00 39.90 84 TRP B O 1
ATOM 1358 N N . GLY B 1 93 ? -12.899 -7.608 13.487 1.00 39.52 85 GLY B N 1
ATOM 1359 C CA . GLY B 1 93 ? -11.662 -8.289 13.837 1.00 44.95 85 GLY B CA 1
ATOM 1360 C C . GLY B 1 93 ? -11.774 -9.071 15.134 1.00 48.58 85 GLY B C 1
ATOM 1361 O O . GLY B 1 93 ? -12.868 -9.553 15.402 1.00 51.90 85 GLY B O 1
#

Foldseek 3Di:
DDPVLVVVLVVLVVQLVVLVVQLVVLVVVLVVLVVVLVVCVVVPNVVVNVVSVVVNVVSVVSNVVSVVSNVVSVVSNVVSVVPPD/DPVVLVVVLVVLVVQLVVLVVQLVVLVVVLVVLVVVLVVCVVVVPVVVNVVSVVVNVVSVVSNVVSVVSNVVSVVVSVVSVVVPD

Sequence (170 aa):
GTPEEKQALQMAKQIKQQAQEIQKQTEELLKKVQELLKKLHQLGAPEMAKIAEELHKHAEALKQAAEEFYKHAEELHKAAEARWGGTPEEKQALQMAKQIKQQAQEIQKQTEELLKKVQELLKKLHQLGAPEMAKIAEELHKHAEALKQAAEEFYKHAEELHKAAEARWG

Solvent-accessible surface area: 9050 Å² total; per-residue (Å²): 104,63,109,79,47,65,72,1,15,95,34,2,65,42,1,48,106,13,2,87,95,0,40,140,34,1,56,95,1,20,119,64,0,78,106,1,14,147,37,0,104,135,42,67,14,107,107,4,9,146,66,0,78,75,1,46,113,18,1,45,47,1,58,94,15,1,64,89,0,41,122,22,1,69,74,0,28,76,15,0,57,90,101,41,91,58,72,122,84,39,123,87,1,25,85,40,1,108,69,2,47,80,9,1,68,71,0,40,113,37,1,61,92,1,15,149,74,1,74,86,2,16,158,72,0,108,140,50,59,14,94,90,1,6,154,24,0,88,57,0,57,106,16,1,90,42,2,60,105,14,1,59,76,0,47,133,37,1,36,74,2,11,97,31,1,66,90,134,21,92

B-factor: mean 29.88, std 9.26, range [18.0, 100.07]